Protein AF-A0A194VH44-F1 (afdb_monomer)

Radius of gyration: 19.76 Å; Cα contacts (8 Å, |Δi|>4): 210; chains: 1; bounding box: 44×54×54 Å

Organism: Cytospora mali (NCBI:txid578113)

Solvent-accessible surface area (backbone atoms only — not comparable to full-atom values): 9233 Å² total; per-residue (Å²): 136,82,84,81,76,78,80,79,68,53,73,66,57,55,49,54,49,51,56,51,74,72,46,96,75,52,57,52,69,34,46,34,37,39,33,42,67,55,104,72,64,51,48,30,40,29,43,18,38,86,70,39,45,69,78,52,40,40,52,77,87,41,87,81,58,77,74,42,84,86,73,65,94,52,62,45,41,33,40,38,39,37,53,29,74,84,47,80,76,40,86,50,58,58,49,77,47,78,42,80,45,60,56,70,44,51,74,46,79,46,77,47,78,50,59,84,51,72,49,78,47,77,50,77,44,74,63,56,72,72,69,65,71,70,59,75,74,77,80,79,79,75,75,80,76,76,87,127

Structure (mmCIF, N/CA/C/O backbone):
data_AF-A0A194VH44-F1
#
_entry.id   AF-A0A194VH44-F1
#
loop_
_atom_site.group_PDB
_atom_site.id
_atom_site.type_symbol
_atom_site.label_atom_id
_atom_site.label_alt_id
_atom_site.label_comp_id
_atom_site.label_asym_id
_atom_site.label_entity_id
_atom_site.label_seq_id
_atom_site.pdbx_PDB_ins_code
_atom_site.Cartn_x
_atom_site.Cartn_y
_atom_site.Cartn_z
_atom_site.occupancy
_atom_site.B_iso_or_equiv
_atom_site.auth_seq_id
_atom_site.auth_comp_id
_atom_site.auth_asym_id
_atom_site.auth_atom_id
_atom_site.pdbx_PDB_model_num
ATOM 1 N N . MET A 1 1 ? 27.892 -29.823 28.706 1.00 41.88 1 MET A N 1
ATOM 2 C CA . MET A 1 1 ? 27.477 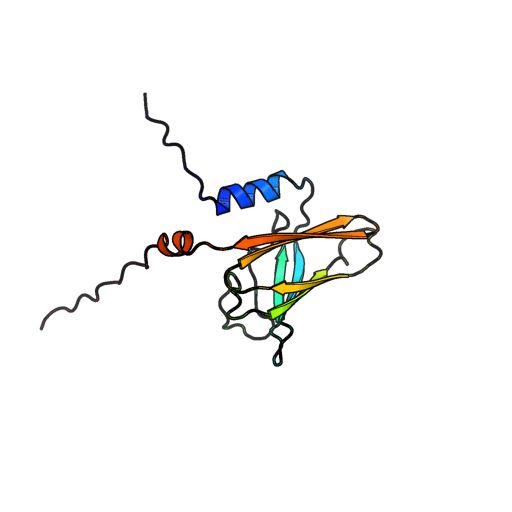-28.446 28.367 1.00 41.88 1 MET A CA 1
ATOM 3 C C . MET A 1 1 ? 27.409 -28.363 26.854 1.00 41.88 1 MET A C 1
ATOM 5 O O . MET A 1 1 ? 28.441 -28.494 26.213 1.00 41.88 1 MET A O 1
ATOM 9 N N . THR A 1 2 ? 26.213 -28.288 26.280 1.00 35.62 2 THR A N 1
ATOM 10 C CA . THR A 1 2 ? 26.020 -28.116 24.834 1.00 35.62 2 THR A CA 1
ATOM 11 C C . THR A 1 2 ? 26.170 -26.634 24.484 1.00 35.62 2 THR A C 1
ATOM 13 O O . THR A 1 2 ? 25.619 -25.798 25.201 1.00 35.62 2 THR A O 1
ATOM 16 N N . PRO A 1 3 ? 26.919 -26.274 23.428 1.00 38.75 3 PRO A N 1
ATOM 17 C CA . PRO A 1 3 ? 27.042 -24.883 23.024 1.00 38.75 3 PRO A CA 1
ATOM 18 C C . PRO A 1 3 ? 25.689 -24.404 22.492 1.00 38.75 3 PRO A C 1
ATOM 20 O O . PRO A 1 3 ? 25.140 -24.972 21.548 1.00 38.75 3 PRO A O 1
ATOM 23 N N . VAL A 1 4 ? 25.142 -23.362 23.119 1.00 38.91 4 VAL A N 1
ATOM 24 C CA . VAL A 1 4 ? 23.980 -22.635 22.607 1.00 38.91 4 VAL A CA 1
ATOM 25 C C . VAL A 1 4 ? 24.444 -21.907 21.350 1.00 38.91 4 VAL A C 1
ATOM 27 O O . VAL A 1 4 ? 25.121 -20.885 21.431 1.00 38.91 4 VAL A O 1
ATOM 30 N N . GLN A 1 5 ? 24.131 -22.458 20.177 1.00 33.47 5 GLN A N 1
ATOM 31 C CA . GLN A 1 5 ? 24.252 -21.714 18.929 1.00 33.47 5 GLN A CA 1
ATOM 32 C C . GLN A 1 5 ? 23.259 -20.553 18.992 1.00 33.47 5 GLN A C 1
ATOM 34 O O . GLN A 1 5 ? 22.046 -20.756 18.924 1.00 33.47 5 GLN A O 1
ATOM 39 N N . ALA A 1 6 ? 23.773 -19.333 19.152 1.00 38.69 6 ALA A N 1
ATOM 40 C CA . ALA A 1 6 ? 22.984 -18.132 18.950 1.00 38.69 6 ALA A CA 1
ATOM 41 C C . ALA A 1 6 ? 22.491 -18.148 17.498 1.00 38.69 6 ALA A C 1
ATOM 43 O O . ALA A 1 6 ? 23.287 -18.038 16.565 1.00 38.69 6 ALA A O 1
ATOM 44 N N . LYS A 1 7 ? 21.182 -18.338 17.298 1.00 41.66 7 LYS A N 1
ATOM 45 C CA . LYS A 1 7 ? 20.560 -18.109 15.995 1.00 41.66 7 LYS A CA 1
ATOM 46 C C . LYS A 1 7 ? 20.718 -16.625 15.690 1.00 41.66 7 LYS A C 1
ATOM 48 O O . LYS A 1 7 ? 20.054 -15.791 16.299 1.00 41.66 7 LYS A O 1
ATOM 53 N N . ILE A 1 8 ? 21.635 -16.301 14.786 1.00 40.44 8 ILE A N 1
ATOM 54 C CA . ILE A 1 8 ? 21.730 -14.965 14.208 1.00 40.44 8 ILE A CA 1
ATOM 55 C C . ILE A 1 8 ? 20.541 -14.855 13.256 1.00 40.44 8 ILE A C 1
ATOM 57 O O . ILE A 1 8 ? 20.587 -15.350 12.132 1.00 40.44 8 ILE A O 1
ATOM 61 N N . SER A 1 9 ? 19.438 -14.291 13.744 1.00 39.88 9 SER A N 1
ATOM 62 C CA . SER A 1 9 ? 18.287 -13.966 12.906 1.00 39.88 9 SER A CA 1
ATOM 63 C C . SER A 1 9 ? 18.727 -12.983 11.823 1.00 39.88 9 SER A C 1
ATOM 65 O O . SER A 1 9 ? 19.505 -12.062 12.097 1.00 39.88 9 SER A O 1
ATOM 67 N N . ARG A 1 10 ? 18.254 -13.174 10.588 1.00 44.47 10 ARG A N 1
ATOM 68 C CA . ARG A 1 10 ? 18.628 -12.284 9.480 1.00 44.47 10 ARG A CA 1
ATOM 69 C C . ARG A 1 10 ? 18.170 -10.851 9.798 1.00 44.47 10 ARG A C 1
ATOM 71 O O . ARG A 1 10 ? 17.119 -10.689 10.423 1.00 44.47 10 ARG A O 1
ATOM 78 N N . PRO A 1 11 ? 18.893 -9.802 9.361 1.00 47.56 11 PRO A N 1
ATOM 79 C CA . PRO A 1 11 ? 18.529 -8.409 9.641 1.00 47.56 11 PRO A CA 1
ATOM 80 C C . PRO A 1 11 ? 17.073 -8.075 9.288 1.00 47.56 11 PRO A C 1
ATOM 82 O O . PRO A 1 11 ? 16.418 -7.327 10.008 1.00 47.56 11 PRO A O 1
ATOM 85 N N . GLU A 1 12 ? 16.545 -8.678 8.222 1.00 44.12 12 GLU A N 1
ATOM 86 C CA . GLU A 1 12 ? 15.154 -8.533 7.781 1.00 44.12 12 GLU A CA 1
ATOM 87 C C . GLU A 1 12 ? 14.134 -9.146 8.751 1.00 44.12 12 GLU A C 1
ATOM 89 O O . GLU A 1 12 ? 13.077 -8.562 8.974 1.00 44.12 12 GLU A O 1
ATOM 94 N N . GLU A 1 13 ? 14.443 -10.292 9.361 1.00 48.66 13 GLU A N 1
ATOM 95 C CA . GLU A 1 13 ? 13.577 -10.958 10.344 1.00 48.66 13 GLU A CA 1
ATOM 96 C C . GLU A 1 13 ? 13.570 -10.192 11.670 1.00 48.66 13 GLU A C 1
ATOM 98 O O . GLU A 1 13 ? 12.508 -9.937 12.232 1.00 48.66 13 GLU A O 1
ATOM 103 N N . VAL A 1 14 ? 14.744 -9.731 12.122 1.00 51.38 14 VAL A N 1
ATOM 104 C CA . VAL A 1 14 ? 14.874 -8.866 13.309 1.00 51.38 14 VAL A CA 1
ATOM 105 C C . VAL A 1 14 ? 14.117 -7.553 13.112 1.00 51.38 14 VAL A C 1
ATOM 107 O O . VAL A 1 14 ? 13.508 -7.026 14.041 1.00 51.38 14 VAL A O 1
ATOM 110 N N . PHE A 1 15 ? 14.144 -7.007 11.898 1.00 49.84 15 PHE A N 1
ATOM 111 C CA . PHE A 1 15 ? 13.495 -5.742 11.591 1.00 49.84 15 PHE A CA 1
ATOM 112 C C . PHE A 1 15 ? 11.970 -5.878 11.433 1.00 49.84 15 PHE A C 1
ATOM 114 O O . PHE A 1 15 ? 11.235 -5.032 11.945 1.00 49.84 15 PHE A O 1
ATOM 121 N N . LYS A 1 16 ? 11.480 -6.952 10.796 1.00 52.81 16 LYS A N 1
ATOM 122 C CA . LYS A 1 16 ? 10.046 -7.299 10.778 1.00 52.81 16 LYS A CA 1
ATOM 123 C C . LYS A 1 16 ? 9.509 -7.462 12.198 1.00 52.81 16 LYS A C 1
ATOM 125 O O . LYS A 1 16 ? 8.479 -6.875 12.515 1.00 52.81 16 LYS A O 1
ATOM 130 N N . GLN A 1 17 ? 10.253 -8.161 13.058 1.00 51.72 17 GLN A N 1
ATOM 131 C CA . GLN A 1 17 ? 9.904 -8.328 14.467 1.00 51.72 17 GLN A CA 1
ATOM 132 C C . GLN A 1 17 ? 9.795 -6.974 15.186 1.00 51.72 17 GLN A C 1
ATOM 134 O O . GLN A 1 17 ? 8.793 -6.712 15.833 1.00 51.72 17 GLN A O 1
ATOM 139 N N . ARG A 1 18 ? 10.742 -6.048 14.975 1.00 51.28 18 ARG A N 1
AT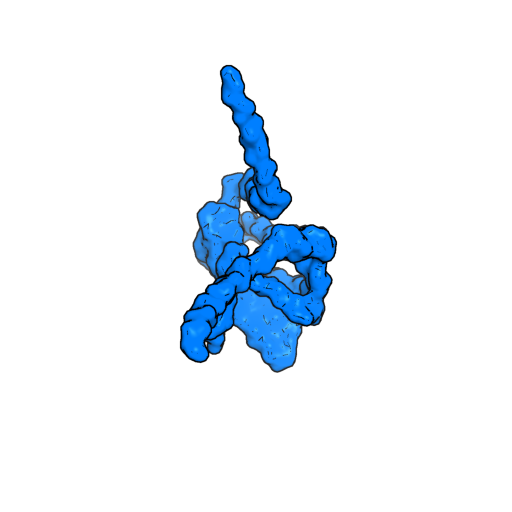OM 140 C CA . ARG A 1 18 ? 10.698 -4.711 15.596 1.00 51.28 18 ARG A CA 1
ATOM 141 C C . ARG A 1 18 ? 9.500 -3.859 15.183 1.00 51.28 18 ARG A C 1
ATOM 143 O O . ARG A 1 18 ? 9.011 -3.102 16.010 1.00 51.28 18 ARG A O 1
ATOM 150 N N . ILE A 1 19 ? 9.038 -3.932 13.933 1.00 54.66 19 ILE A N 1
ATOM 151 C CA . ILE A 1 19 ? 7.809 -3.227 13.527 1.00 54.66 19 ILE A CA 1
ATOM 152 C C . ILE A 1 19 ? 6.607 -3.821 14.262 1.00 54.66 19 ILE A C 1
ATOM 154 O O . ILE A 1 19 ? 5.809 -3.066 14.802 1.00 54.66 19 ILE A O 1
ATOM 158 N N . ILE A 1 20 ? 6.507 -5.150 14.327 1.00 58.62 20 ILE A N 1
ATOM 159 C CA . ILE A 1 20 ? 5.431 -5.837 15.056 1.00 58.62 20 ILE A CA 1
ATOM 160 C C . ILE A 1 20 ? 5.450 -5.434 16.536 1.00 58.62 20 ILE A C 1
ATOM 162 O O . ILE A 1 20 ? 4.415 -5.078 17.089 1.00 58.62 20 ILE A O 1
ATOM 166 N N . ASP A 1 21 ? 6.634 -5.401 17.146 1.00 51.31 21 ASP A N 1
ATOM 167 C CA . ASP A 1 21 ? 6.812 -5.066 18.560 1.00 51.31 21 ASP A CA 1
ATOM 168 C C . ASP A 1 21 ? 6.500 -3.585 18.876 1.00 51.31 21 ASP A C 1
ATOM 170 O O . ASP A 1 21 ? 6.191 -3.249 20.016 1.00 51.31 21 ASP A O 1
ATOM 174 N N . LEU A 1 22 ? 6.589 -2.679 17.891 1.00 54.62 22 LEU A N 1
ATOM 175 C CA . LEU A 1 22 ? 6.355 -1.237 18.069 1.00 54.62 22 LEU A CA 1
ATOM 176 C C . LEU A 1 22 ? 4.879 -0.820 17.952 1.00 54.62 22 LEU A C 1
ATOM 178 O O . LEU A 1 22 ? 4.552 0.317 18.305 1.00 54.62 22 LEU A O 1
ATOM 182 N N . TYR A 1 23 ? 3.993 -1.684 17.446 1.00 65.19 23 TYR A N 1
ATOM 183 C CA . TYR A 1 23 ? 2.599 -1.327 17.171 1.00 65.19 23 TYR A CA 1
ATOM 184 C C . TYR A 1 23 ? 1.631 -2.323 17.818 1.00 65.19 23 TYR A C 1
ATOM 186 O O . TYR A 1 23 ? 1.423 -3.428 17.334 1.00 65.19 23 TYR A O 1
ATOM 194 N N . GLU A 1 24 ? 0.992 -1.888 18.907 1.00 65.69 24 GLU A N 1
ATOM 195 C CA . GLU A 1 24 ? 0.197 -2.751 19.796 1.00 65.69 24 GLU A CA 1
ATOM 196 C C . GLU A 1 24 ? -1.134 -3.248 19.197 1.00 65.69 24 GLU A C 1
ATOM 198 O O . GLU A 1 24 ? -1.718 -4.191 19.721 1.00 65.69 24 GLU A O 1
ATOM 203 N N . ASN A 1 25 ? -1.619 -2.644 18.105 1.00 83.94 25 ASN A N 1
ATOM 204 C CA . ASN A 1 25 ? -2.913 -2.971 17.492 1.00 83.94 25 ASN A CA 1
ATOM 205 C C . ASN A 1 25 ? -2.797 -3.070 15.960 1.00 83.94 25 ASN A C 1
ATOM 207 O O . ASN A 1 25 ? -3.127 -2.109 15.255 1.00 83.94 25 ASN A O 1
ATOM 211 N N . PRO A 1 26 ? -2.302 -4.199 15.419 1.00 88.62 26 PRO A N 1
ATOM 212 C CA . PRO A 1 26 ? -2.300 -4.426 13.980 1.00 88.62 26 PRO A CA 1
ATOM 213 C C . PRO A 1 26 ? -3.731 -4.504 13.440 1.00 88.62 26 PRO A C 1
ATOM 215 O O . PRO A 1 26 ? -4.649 -4.952 14.125 1.00 88.62 26 PRO A O 1
ATOM 218 N N . ILE A 1 27 ? -3.917 -4.101 12.182 1.00 88.44 27 ILE A N 1
ATOM 219 C CA . ILE A 1 27 ? -5.215 -4.177 11.508 1.00 88.44 27 ILE A CA 1
ATOM 220 C C . ILE A 1 27 ? -5.140 -5.268 10.436 1.00 88.44 27 ILE A C 1
ATOM 222 O O . ILE A 1 27 ? -4.648 -4.993 9.338 1.00 88.44 27 ILE A O 1
ATOM 226 N N . PRO A 1 28 ? -5.581 -6.503 10.729 1.00 91.12 28 PRO A N 1
ATOM 227 C CA . PRO A 1 28 ? -5.551 -7.601 9.773 1.00 91.12 28 PRO A CA 1
ATOM 228 C C . PRO A 1 28 ? -6.677 -7.508 8.739 1.00 91.12 28 PRO A C 1
ATOM 230 O O . PRO A 1 28 ? -7.733 -6.926 8.986 1.00 91.12 28 PRO A O 1
ATOM 233 N N . GLY A 1 29 ? -6.460 -8.114 7.572 1.00 91.31 29 GLY A N 1
ATOM 234 C CA . GLY A 1 29 ? -7.453 -8.223 6.502 1.00 91.31 29 GLY A CA 1
ATOM 235 C C . GLY A 1 29 ? -7.773 -6.913 5.776 1.00 91.31 29 GLY A C 1
ATOM 236 O O . GLY A 1 29 ? -8.711 -6.872 4.981 1.00 91.31 29 GLY A O 1
ATOM 237 N N . MET A 1 30 ? -7.014 -5.842 6.013 1.00 93.31 30 MET A N 1
ATOM 238 C CA . MET A 1 30 ? -7.193 -4.566 5.329 1.00 93.31 30 MET A CA 1
ATOM 239 C C . MET A 1 30 ? -6.745 -4.684 3.877 1.00 93.31 30 MET A C 1
ATOM 241 O O . MET A 1 30 ? -5.606 -5.060 3.603 1.00 93.31 30 MET A O 1
ATOM 245 N N . LEU A 1 31 ? -7.629 -4.322 2.948 1.00 93.62 31 LEU A N 1
ATOM 246 C CA . LEU A 1 31 ? -7.283 -4.217 1.537 1.00 93.62 31 LEU A CA 1
ATOM 247 C C . LEU A 1 31 ? -6.373 -3.005 1.312 1.00 93.62 31 LEU A C 1
ATOM 249 O O . LEU A 1 31 ? -6.714 -1.876 1.672 1.00 93.62 31 LEU A O 1
ATOM 253 N N . VAL A 1 32 ? -5.247 -3.243 0.647 1.00 93.62 32 VAL A N 1
ATOM 254 C CA . VAL A 1 32 ? -4.332 -2.208 0.170 1.00 93.62 32 VAL A CA 1
ATOM 255 C C . VAL A 1 32 ? -4.213 -2.328 -1.342 1.00 93.62 32 VAL A C 1
ATOM 257 O O . VAL A 1 32 ? -3.847 -3.377 -1.874 1.00 93.62 32 VAL A O 1
ATOM 260 N N . LEU A 1 33 ? -4.528 -1.246 -2.045 1.00 92.56 33 LEU A N 1
ATOM 261 C CA . LEU A 1 33 ? -4.307 -1.110 -3.479 1.00 92.56 33 LEU A CA 1
ATOM 262 C C . LEU A 1 33 ? -3.038 -0.301 -3.709 1.00 92.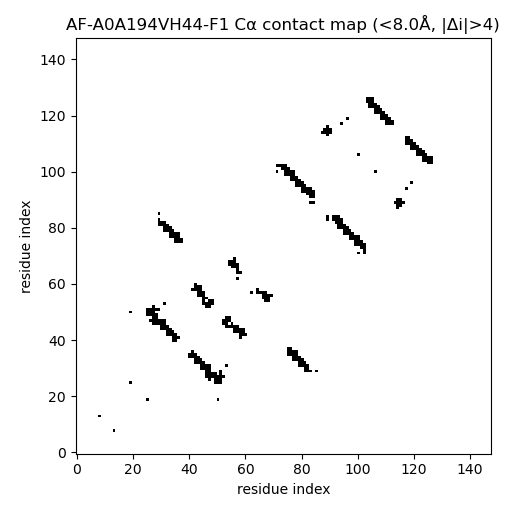56 33 LEU A C 1
ATOM 264 O O . LEU A 1 33 ? -2.837 0.728 -3.070 1.00 92.56 33 LEU A O 1
ATOM 268 N N . MET A 1 34 ? -2.199 -0.752 -4.631 1.00 90.69 34 MET A N 1
ATOM 269 C CA . MET A 1 34 ? -0.975 -0.072 -5.023 1.00 90.69 34 M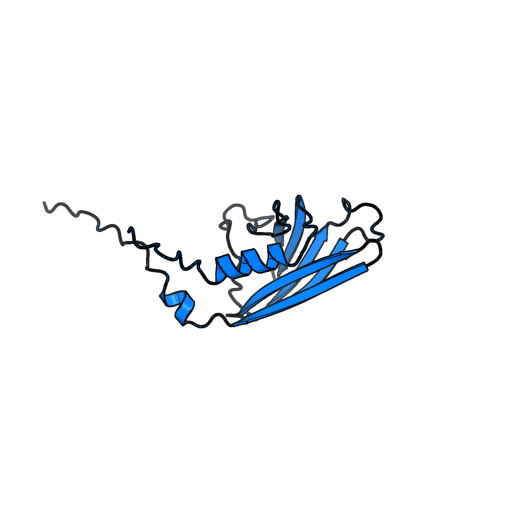ET A CA 1
ATOM 270 C C . MET A 1 34 ? -0.967 0.114 -6.538 1.00 90.69 34 MET A C 1
ATOM 272 O O . MET A 1 34 ? -1.009 -0.857 -7.289 1.00 90.69 34 MET A O 1
ATOM 276 N N . THR A 1 35 ? -0.892 1.362 -6.985 1.00 89.69 35 THR A N 1
ATOM 277 C CA . THR A 1 35 ? -0.948 1.735 -8.400 1.00 89.69 35 THR A CA 1
ATOM 278 C C . THR A 1 35 ? 0.342 2.425 -8.799 1.00 89.69 35 THR A C 1
ATOM 280 O O . THR A 1 35 ? 0.706 3.443 -8.206 1.00 89.69 35 THR A O 1
ATOM 283 N N . ARG A 1 36 ? 1.016 1.918 -9.833 1.00 86.38 36 ARG A N 1
ATOM 284 C CA . ARG A 1 36 ? 2.130 2.634 -10.465 1.00 86.38 36 ARG A CA 1
ATOM 285 C C . ARG A 1 36 ? 1.570 3.719 -11.378 1.00 86.38 36 ARG A C 1
ATOM 287 O O . ARG A 1 36 ? 0.843 3.420 -12.321 1.00 86.38 36 ARG A O 1
ATOM 294 N N . MET A 1 37 ? 1.924 4.970 -11.122 1.00 83.38 37 MET A N 1
ATOM 295 C CA . MET A 1 37 ? 1.507 6.119 -11.923 1.00 83.38 37 MET A CA 1
ATOM 296 C C . MET A 1 37 ? 2.484 6.290 -13.097 1.00 83.38 37 MET A C 1
ATOM 298 O O . MET A 1 37 ? 3.433 7.069 -13.029 1.00 83.38 37 MET A O 1
ATOM 302 N N . CYS A 1 38 ? 2.291 5.516 -14.163 1.00 75.56 38 CYS A N 1
ATOM 303 C CA . CYS A 1 38 ? 3.024 5.633 -15.428 1.00 75.56 38 CYS A CA 1
ATOM 304 C C . CYS A 1 38 ? 2.056 5.575 -16.624 1.00 75.56 38 CYS A C 1
ATOM 306 O O . CYS A 1 38 ? 0.847 5.456 -16.441 1.00 75.56 38 CYS A O 1
ATOM 308 N N . TYR A 1 39 ? 2.580 5.678 -17.854 1.00 58.62 39 TYR A N 1
ATOM 309 C CA . TYR A 1 39 ? 1.772 5.708 -19.087 1.00 58.62 39 TYR A CA 1
ATOM 310 C C . TYR A 1 39 ? 0.874 4.462 -19.263 1.00 58.62 39 TYR A C 1
ATOM 312 O O . TYR A 1 39 ? -0.139 4.533 -19.952 1.00 58.62 39 TYR A O 1
ATOM 320 N N . ALA A 1 40 ? 1.219 3.347 -18.606 1.00 68.62 40 ALA A N 1
ATOM 321 C CA . ALA A 1 40 ? 0.409 2.137 -18.490 1.00 68.62 40 ALA A CA 1
ATOM 322 C C . ALA A 1 40 ? 0.328 1.720 -17.004 1.00 68.62 40 ALA A C 1
ATOM 324 O O . ALA A 1 40 ? 1.239 1.051 -16.512 1.00 68.62 40 ALA A O 1
ATOM 325 N N . PRO A 1 41 ? -0.701 2.153 -16.252 1.00 70.75 41 PRO A N 1
ATOM 326 C CA . PRO A 1 41 ? -0.746 1.940 -14.813 1.00 70.75 41 PRO A CA 1
ATOM 327 C C . PRO A 1 41 ? -0.891 0.456 -14.483 1.00 70.75 41 PRO A C 1
ATOM 329 O O . PRO A 1 41 ? -1.861 -0.193 -14.867 1.00 70.75 41 PRO A O 1
ATOM 332 N N . HIS A 1 42 ? 0.065 -0.070 -13.724 1.00 78.00 42 HIS A N 1
ATOM 333 C CA . HIS A 1 42 ? -0.053 -1.397 -13.132 1.00 78.00 42 HIS A CA 1
ATOM 334 C C . HIS A 1 42 ? -0.739 -1.276 -11.776 1.00 78.00 42 HIS A C 1
ATOM 336 O O . HIS A 1 42 ? -0.271 -0.537 -10.904 1.00 78.00 42 HIS A O 1
ATOM 342 N N . LEU A 1 43 ? -1.839 -2.010 -11.608 1.00 85.94 43 LEU A N 1
ATOM 343 C CA . LEU A 1 43 ? -2.580 -2.091 -10.358 1.00 85.94 43 LEU A CA 1
ATOM 344 C C . LEU A 1 43 ? -2.264 -3.404 -9.643 1.00 85.94 43 LEU A C 1
ATOM 346 O O . LEU A 1 43 ? -2.419 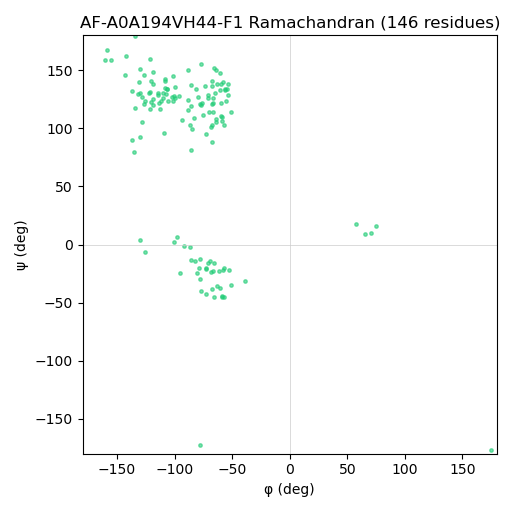-4.498 -10.193 1.00 85.94 43 LEU A O 1
ATOM 350 N N . PHE A 1 44 ? -1.872 -3.280 -8.385 1.00 88.12 44 PHE A N 1
ATOM 351 C CA . PHE A 1 44 ? -1.628 -4.380 -7.472 1.00 88.12 44 PHE A CA 1
ATOM 352 C C . PHE A 1 44 ? -2.574 -4.277 -6.282 1.00 88.12 44 PHE A C 1
ATOM 354 O O . PHE A 1 44 ? -2.946 -3.188 -5.848 1.00 88.12 44 PHE A O 1
ATOM 361 N N . ARG A 1 45 ? -2.944 -5.428 -5.730 1.00 90.62 45 ARG A N 1
ATOM 362 C CA . ARG A 1 45 ? -3.696 -5.535 -4.483 1.00 90.62 45 ARG A CA 1
ATOM 363 C C . ARG A 1 45 ? -2.977 -6.450 -3.506 1.00 90.62 45 ARG A C 1
ATOM 365 O O . ARG A 1 45 ? -2.381 -7.449 -3.911 1.00 90.62 45 ARG A O 1
ATOM 372 N N . GLY A 1 46 ? -3.087 -6.124 -2.231 1.00 91.38 46 GLY A N 1
ATOM 373 C CA . GLY A 1 46 ? -2.632 -6.938 -1.115 1.00 91.38 46 GLY A CA 1
ATOM 374 C C . GLY A 1 46 ? -3.613 -6.830 0.044 1.00 91.38 46 GLY A C 1
ATOM 375 O O . GLY A 1 46 ? -4.434 -5.913 0.089 1.00 91.38 46 GLY A O 1
ATOM 376 N N . TYR A 1 47 ? -3.537 -7.779 0.966 1.00 92.62 47 TYR A N 1
ATOM 377 C CA . TYR A 1 47 ? -4.270 -7.729 2.225 1.00 92.62 47 TYR A CA 1
ATOM 378 C C . TYR A 1 47 ? -3.266 -7.766 3.363 1.00 92.62 47 TYR A C 1
ATOM 380 O O . TYR A 1 47 ? -2.266 -8.479 3.273 1.00 92.62 47 TYR A O 1
ATOM 388 N N . THR A 1 48 ? -3.513 -7.001 4.419 1.00 91.81 48 THR A N 1
ATOM 389 C CA . THR A 1 48 ? -2.693 -7.112 5.623 1.00 91.81 48 THR A CA 1
ATOM 390 C C . THR A 1 48 ? -2.915 -8.472 6.287 1.00 91.81 48 THR A C 1
ATOM 392 O O . THR A 1 48 ? -4.044 -8.952 6.402 1.00 91.81 48 THR A O 1
ATOM 395 N N . ASN A 1 49 ? -1.834 -9.114 6.719 1.00 88.62 49 ASN A N 1
ATOM 396 C CA . ASN A 1 49 ? -1.874 -10.353 7.488 1.00 88.62 49 ASN A CA 1
ATOM 397 C C . ASN A 1 49 ? -2.218 -10.082 8.968 1.00 88.62 49 ASN A C 1
ATOM 399 O O . ASN A 1 49 ? -2.548 -8.957 9.348 1.00 88.62 49 ASN A O 1
ATOM 403 N N . GLU A 1 50 ? -2.134 -11.107 9.820 1.00 88.62 50 GLU A N 1
ATOM 404 C CA . GLU A 1 50 ? -2.418 -11.019 11.265 1.00 88.62 50 GLU A CA 1
ATOM 405 C C . GLU A 1 50 ? -1.572 -9.976 12.017 1.00 88.62 50 GLU A C 1
ATOM 407 O O . GLU A 1 50 ? -1.977 -9.483 13.067 1.00 88.62 50 GLU A O 1
ATOM 412 N N . HIS A 1 51 ? -0.440 -9.575 11.439 1.00 87.56 51 HIS A N 1
ATOM 413 C CA . HIS A 1 51 ? 0.458 -8.558 11.976 1.00 87.56 51 HIS A CA 1
ATOM 414 C C . HIS A 1 51 ? 0.252 -7.167 11.359 1.00 87.56 51 HIS A C 1
ATOM 416 O O . HIS A 1 51 ? 1.038 -6.258 11.618 1.00 87.56 51 HIS A O 1
ATOM 422 N N . GLY A 1 52 ? -0.774 -6.968 10.526 1.00 89.00 52 GLY A N 1
ATOM 423 C CA . GLY A 1 52 ? -1.014 -5.681 9.869 1.00 89.00 52 GLY A CA 1
ATOM 424 C C . GLY A 1 52 ? -0.047 -5.391 8.713 1.00 89.00 52 GLY A C 1
ATOM 425 O O . GLY A 1 52 ? 0.052 -4.246 8.275 1.00 89.00 52 GLY A O 1
ATOM 426 N N . VAL A 1 53 ? 0.672 -6.404 8.213 1.00 88.56 53 VAL A N 1
ATOM 427 C CA . VAL A 1 53 ? 1.696 -6.270 7.164 1.00 88.56 53 VAL A CA 1
ATOM 428 C C . VAL A 1 53 ? 1.194 -6.862 5.851 1.00 88.56 53 VAL A C 1
ATOM 430 O O . VAL A 1 53 ? 0.563 -7.913 5.848 1.00 88.56 53 VAL A O 1
ATOM 433 N N . VAL A 1 54 ? 1.501 -6.218 4.723 1.00 87.38 54 VAL A N 1
ATOM 434 C CA . VAL A 1 54 ? 1.291 -6.803 3.389 1.00 87.38 54 VAL A CA 1
ATOM 435 C C . VAL A 1 54 ? 2.580 -7.494 2.950 1.00 87.38 54 VAL A C 1
ATOM 437 O O . VAL A 1 54 ? 3.568 -6.833 2.634 1.00 87.38 54 VAL A O 1
ATOM 440 N N . ASP A 1 55 ? 2.581 -8.822 2.953 1.00 75.69 55 ASP A N 1
ATOM 441 C CA . ASP A 1 55 ? 3.701 -9.664 2.510 1.00 75.69 55 ASP A CA 1
ATOM 442 C C . ASP A 1 55 ? 3.562 -10.122 1.051 1.00 75.69 55 ASP A C 1
ATOM 444 O O . ASP A 1 55 ? 4.560 -10.389 0.380 1.00 75.69 55 ASP A O 1
ATOM 448 N N . VAL A 1 56 ? 2.327 -10.173 0.553 1.00 74.25 56 VAL A N 1
ATOM 449 C CA . VAL A 1 56 ? 1.977 -10.713 -0.755 1.00 74.25 56 VAL A CA 1
ATOM 450 C C . VAL A 1 56 ? 1.191 -9.696 -1.583 1.00 74.25 56 VAL A C 1
ATOM 452 O O . VAL A 1 56 ? 0.102 -9.262 -1.204 1.00 74.25 56 VAL A O 1
ATOM 455 N N . TRP A 1 57 ? 1.708 -9.394 -2.776 1.00 84.88 57 TRP A N 1
ATOM 456 C CA . TRP A 1 57 ? 1.045 -8.560 -3.778 1.00 84.88 57 TRP A CA 1
ATOM 457 C C . TRP A 1 57 ? 0.571 -9.391 -4.968 1.00 84.88 57 TRP A C 1
ATOM 459 O O . TRP A 1 57 ? 1.245 -10.326 -5.401 1.00 84.88 57 TRP A O 1
ATOM 469 N N . ARG A 1 58 ? -0.595 -9.042 -5.517 1.00 78.31 58 ARG A N 1
ATOM 470 C CA . ARG A 1 58 ? -1.166 -9.667 -6.718 1.00 78.31 58 ARG A CA 1
ATOM 471 C C . ARG A 1 58 ? -1.578 -8.595 -7.715 1.00 78.31 58 ARG A C 1
ATOM 473 O O . ARG A 1 58 ? -2.281 -7.659 -7.335 1.00 78.31 58 ARG A O 1
ATOM 480 N N . CYS A 1 59 ? -1.179 -8.730 -8.978 1.00 80.69 59 CYS A N 1
ATOM 481 C CA . CYS A 1 59 ? -1.660 -7.841 -10.035 1.00 80.69 59 CYS A CA 1
ATOM 482 C C . CYS A 1 59 ? -3.158 -8.079 -10.288 1.00 80.69 59 CYS A C 1
ATOM 484 O O . CYS A 1 59 ? -3.628 -9.217 -10.220 1.00 80.69 59 CYS A O 1
ATOM 486 N N . VAL A 1 60 ? -3.918 -7.009 -10.532 1.00 75.00 60 VAL A N 1
ATOM 487 C CA . VAL A 1 60 ? -5.379 -7.083 -10.696 1.00 75.00 60 VAL A CA 1
ATOM 488 C C . VAL A 1 60 ? -5.793 -7.579 -12.089 1.00 75.00 60 VAL A C 1
ATOM 490 O O . VAL A 1 60 ? -6.857 -8.176 -12.199 1.00 75.00 60 VAL A O 1
ATOM 493 N N . ASP A 1 61 ? -4.916 -7.495 -13.096 1.00 67.31 61 ASP A N 1
ATOM 494 C CA . ASP A 1 61 ? -5.262 -7.810 -14.496 1.00 67.31 61 ASP A CA 1
ATOM 495 C C . ASP A 1 61 ? -4.285 -8.770 -15.197 1.00 67.31 61 ASP A C 1
ATOM 497 O O . ASP A 1 61 ? -4.425 -9.051 -16.386 1.00 67.31 61 ASP A O 1
ATOM 501 N N . GLN A 1 62 ? -3.282 -9.287 -14.482 1.00 66.69 62 GLN A N 1
ATOM 502 C CA . GLN A 1 62 ? -2.279 -10.198 -15.043 1.00 66.69 62 GLN A CA 1
ATOM 503 C C . GLN A 1 62 ? -2.012 -11.352 -14.066 1.00 66.69 62 GLN A C 1
ATOM 505 O O . GLN A 1 62 ? -1.143 -11.234 -13.199 1.00 66.69 62 GLN A O 1
ATOM 510 N N . PRO A 1 63 ? -2.765 -12.465 -14.168 1.00 59.88 63 PRO A N 1
ATOM 511 C CA . PRO A 1 63 ? -2.624 -13.607 -13.262 1.00 59.88 63 PRO A CA 1
ATOM 512 C C . PRO A 1 63 ? -1.274 -14.327 -13.399 1.00 59.88 63 PRO A C 1
ATOM 514 O O . PRO A 1 63 ? -0.902 -15.077 -12.503 1.00 59.88 63 PRO A O 1
ATOM 517 N N . GLU A 1 64 ? -0.543 -14.088 -14.491 1.00 59.12 64 GLU A N 1
ATOM 518 C CA . GLU A 1 64 ? 0.778 -14.672 -14.748 1.00 59.12 64 GLU A CA 1
ATOM 519 C C . GLU A 1 64 ? 1.925 -13.922 -14.058 1.00 59.12 64 GLU A C 1
ATOM 521 O O . GLU A 1 64 ? 3.027 -14.461 -13.959 1.00 59.12 64 GLU A O 1
ATOM 526 N N . ILE A 1 65 ? 1.693 -12.699 -13.555 1.00 63.72 65 ILE A N 1
ATOM 527 C CA . ILE A 1 65 ? 2.733 -11.983 -12.812 1.00 63.72 65 ILE A CA 1
ATOM 528 C C . ILE A 1 65 ? 3.002 -12.736 -11.500 1.00 63.72 65 ILE A C 1
ATOM 530 O O . ILE A 1 65 ? 2.064 -12.954 -10.722 1.00 63.72 65 ILE A O 1
ATOM 534 N N . PRO A 1 66 ? 4.269 -13.094 -11.217 1.00 55.81 66 PRO A N 1
ATOM 535 C CA . PRO A 1 66 ? 4.633 -13.789 -9.997 1.00 55.81 66 PRO A CA 1
ATOM 536 C C . PRO A 1 66 ? 4.154 -13.046 -8.753 1.00 55.81 66 PRO A C 1
ATOM 538 O O . PRO A 1 66 ? 4.351 -11.842 -8.592 1.00 55.81 66 PRO A O 1
ATOM 541 N N . ILE A 1 67 ? 3.555 -13.806 -7.844 1.00 63.94 67 ILE A N 1
ATOM 542 C CA . ILE A 1 67 ? 3.222 -13.350 -6.502 1.00 63.94 67 ILE A CA 1
ATOM 543 C C . ILE A 1 67 ? 4.541 -13.198 -5.728 1.00 63.94 67 ILE A C 1
ATOM 545 O O . ILE A 1 67 ? 5.228 -14.191 -5.494 1.00 63.94 67 ILE A O 1
ATOM 549 N N . GLY A 1 68 ? 4.915 -11.975 -5.344 1.00 59.78 68 GLY A N 1
ATOM 550 C CA . GLY A 1 68 ? 6.206 -11.716 -4.700 1.00 59.78 68 GLY A CA 1
ATOM 551 C C . GLY A 1 68 ? 6.493 -10.231 -4.442 1.00 59.78 68 GLY A C 1
ATOM 552 O O . GLY A 1 68 ? 5.627 -9.387 -4.691 1.00 59.78 68 GLY A O 1
ATOM 553 N N . PRO A 1 69 ? 7.683 -9.894 -3.908 1.00 60.03 69 PRO A N 1
ATOM 554 C CA . PRO A 1 69 ? 8.085 -8.510 -3.685 1.00 60.03 69 PRO A CA 1
ATOM 555 C C . PRO A 1 69 ? 8.128 -7.747 -5.012 1.00 60.03 69 PRO A C 1
ATOM 557 O O . PRO A 1 69 ? 8.691 -8.214 -6.000 1.00 60.03 69 PRO A O 1
ATOM 560 N N . ILE A 1 70 ? 7.530 -6.558 -5.024 1.00 65.56 70 ILE A N 1
ATOM 561 C CA . ILE A 1 70 ? 7.545 -5.676 -6.189 1.00 65.56 70 ILE A CA 1
ATOM 562 C C . ILE A 1 70 ? 8.820 -4.848 -6.108 1.00 65.56 70 ILE A C 1
ATOM 564 O O . ILE A 1 70 ? 8.906 -3.903 -5.325 1.00 65.56 70 ILE A O 1
ATOM 568 N N . THR A 1 71 ? 9.814 -5.227 -6.906 1.00 62.50 71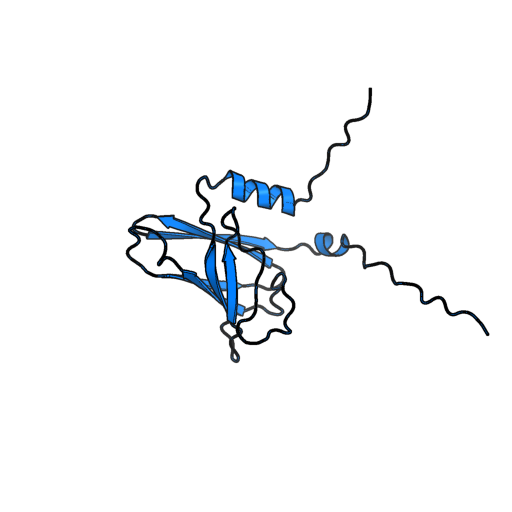 THR A N 1
ATOM 569 C CA . THR A 1 71 ? 11.009 -4.414 -7.120 1.00 62.50 71 THR A CA 1
ATOM 570 C C . THR A 1 71 ? 10.716 -3.465 -8.276 1.00 62.50 71 THR A C 1
ATOM 572 O O . THR A 1 71 ? 10.488 -3.939 -9.391 1.00 62.50 71 THR A O 1
ATOM 575 N N . PRO A 1 72 ? 10.682 -2.142 -8.051 1.00 61.69 72 PRO A N 1
ATOM 576 C CA . PRO A 1 72 ? 10.595 -1.195 -9.148 1.00 61.69 72 PRO A CA 1
ATOM 577 C C . PRO A 1 72 ? 11.814 -1.390 -10.052 1.00 61.69 72 PRO A C 1
ATOM 579 O O . PRO A 1 72 ? 12.949 -1.266 -9.603 1.00 61.69 72 PRO A O 1
ATOM 582 N N . ASP A 1 73 ? 11.562 -1.683 -11.320 1.00 62.69 73 ASP A N 1
ATOM 583 C CA . ASP A 1 73 ? 12.553 -1.702 -12.400 1.00 62.69 73 ASP A CA 1
ATOM 584 C C . ASP A 1 73 ? 13.067 -0.295 -12.748 1.00 62.69 73 ASP A C 1
ATOM 586 O O . ASP A 1 73 ? 14.062 -0.140 -13.447 1.00 62.69 73 ASP A O 1
ATOM 590 N N . SER A 1 74 ? 12.374 0.740 -12.269 1.00 69.38 74 SER A N 1
ATOM 591 C CA . SER A 1 74 ? 12.766 2.132 -12.412 1.00 69.38 74 SER A CA 1
ATOM 592 C C . SER A 1 74 ? 12.168 2.993 -11.303 1.00 69.38 74 SER A C 1
ATOM 594 O O . SER A 1 74 ? 11.107 2.693 -10.732 1.00 69.38 74 SER A O 1
ATOM 596 N N . GLN A 1 75 ? 12.787 4.152 -11.079 1.00 80.19 75 GLN A N 1
ATOM 597 C CA . GLN A 1 75 ? 12.193 5.198 -10.249 1.00 80.19 75 GLN A CA 1
ATOM 598 C C . GLN A 1 75 ? 10.815 5.586 -10.800 1.00 80.19 75 GLN A C 1
ATOM 600 O O . GLN A 1 75 ? 10.637 5.725 -12.014 1.00 80.19 75 GLN A O 1
ATOM 605 N N . SER A 1 76 ? 9.813 5.695 -9.930 1.00 86.00 76 SER A N 1
ATOM 606 C CA . SER A 1 76 ? 8.431 5.932 -10.360 1.00 86.00 76 SER A CA 1
ATOM 607 C C . SER A 1 76 ? 7.549 6.491 -9.245 1.00 86.00 76 SER A C 1
ATOM 609 O O . SER A 1 76 ? 7.850 6.360 -8.060 1.00 86.00 76 SER A O 1
ATOM 611 N N . TYR A 1 77 ? 6.446 7.134 -9.633 1.00 89.31 77 TYR A N 1
ATOM 612 C CA . TYR A 1 77 ? 5.403 7.570 -8.707 1.00 89.31 77 TYR A CA 1
ATOM 613 C C . TYR A 1 77 ? 4.408 6.438 -8.462 1.00 89.31 77 TYR A C 1
ATOM 615 O O . TYR A 1 77 ? 3.990 5.753 -9.395 1.00 89.31 77 TYR A O 1
ATOM 623 N N . TRP A 1 78 ? 4.013 6.267 -7.208 1.00 89.69 78 TRP A N 1
ATOM 624 C CA . TRP A 1 78 ? 3.096 5.230 -6.760 1.00 89.69 78 TRP A CA 1
ATOM 625 C C . TRP A 1 78 ? 2.006 5.831 -5.889 1.00 89.69 78 TRP A C 1
ATOM 627 O O . TRP A 1 78 ? 2.287 6.681 -5.048 1.00 89.69 78 TRP A O 1
ATOM 637 N N . ASN A 1 79 ? 0.780 5.351 -6.068 1.00 92.81 79 ASN A N 1
ATOM 638 C CA . ASN A 1 79 ? -0.343 5.633 -5.188 1.00 92.81 79 ASN A CA 1
ATOM 639 C C . ASN A 1 79 ? -0.675 4.378 -4.376 1.00 92.81 79 ASN A C 1
ATOM 641 O O . ASN A 1 79 ? -0.862 3.304 -4.943 1.00 92.81 79 ASN A O 1
ATOM 645 N N . PHE A 1 80 ? -0.781 4.523 -3.061 1.00 92.38 80 PHE A N 1
ATOM 646 C CA . PHE A 1 80 ? -1.257 3.494 -2.147 1.00 92.38 80 PHE A CA 1
ATOM 647 C C . PHE A 1 80 ? -2.617 3.920 -1.610 1.00 92.38 80 PHE A C 1
ATOM 649 O O . PHE A 1 80 ? -2.753 5.017 -1.070 1.00 92.38 80 PHE A O 1
ATOM 656 N N . THR A 1 81 ? -3.621 3.062 -1.740 1.00 93.81 81 THR A N 1
ATOM 657 C CA . THR A 1 81 ? -4.964 3.282 -1.201 1.00 93.81 81 THR A CA 1
ATOM 658 C C . THR A 1 81 ? -5.285 2.191 -0.186 1.00 93.81 81 THR A C 1
ATOM 660 O O . THR A 1 81 ? -5.315 1.012 -0.528 1.00 93.81 81 THR A O 1
ATOM 663 N N . PHE A 1 82 ? -5.545 2.593 1.053 1.00 92.81 82 PHE A N 1
ATOM 664 C CA . PHE A 1 82 ? -5.887 1.722 2.174 1.00 92.81 82 PHE A CA 1
ATOM 665 C C . PHE A 1 82 ? -7.400 1.762 2.393 1.00 92.81 82 PHE A C 1
ATOM 667 O O . PHE A 1 82 ? -7.972 2.849 2.502 1.00 92.81 82 PHE A O 1
ATOM 674 N N . ASP A 1 83 ? -8.047 0.599 2.436 1.00 93.44 83 ASP A N 1
ATOM 675 C CA . ASP A 1 83 ? -9.493 0.479 2.634 1.00 93.44 83 ASP A CA 1
ATOM 676 C C . ASP A 1 83 ? -9.865 0.552 4.117 1.00 93.44 83 ASP A C 1
ATOM 678 O O . ASP A 1 83 ? -9.623 -0.375 4.891 1.00 93.44 83 ASP A O 1
ATOM 682 N N . LEU A 1 84 ? -10.478 1.666 4.510 1.00 90.38 84 LEU A N 1
ATOM 683 C CA . LEU A 1 84 ? -10.855 1.949 5.891 1.00 90.38 84 LEU A CA 1
ATOM 684 C C . LEU A 1 84 ? -12.338 1.694 6.160 1.00 90.38 84 LEU A C 1
ATOM 686 O O . LEU A 1 84 ? -12.789 1.904 7.280 1.00 90.38 84 LEU A O 1
ATOM 690 N N . ARG A 1 85 ? -13.115 1.214 5.180 1.00 89.94 85 ARG A N 1
ATOM 691 C CA . ARG A 1 85 ? -14.573 1.021 5.329 1.00 89.94 85 ARG A CA 1
ATOM 692 C C . ARG A 1 85 ? -14.952 0.028 6.426 1.00 89.94 85 ARG A C 1
ATOM 694 O O . ARG A 1 85 ? -16.068 0.069 6.931 1.00 89.94 85 ARG A O 1
ATOM 701 N N . HIS A 1 86 ? -14.030 -0.858 6.786 1.00 86.50 86 HIS A N 1
ATOM 702 C CA . HIS A 1 86 ? -14.202 -1.823 7.869 1.00 86.50 86 HIS A CA 1
ATOM 703 C C . HIS A 1 86 ? -13.687 -1.316 9.226 1.00 86.50 86 HIS A C 1
ATOM 705 O O . HIS A 1 86 ? -13.811 -2.032 10.216 1.00 86.50 86 HIS A O 1
ATOM 711 N N . GLN A 1 87 ? -13.126 -0.102 9.291 1.00 84.12 87 GLN A N 1
ATOM 712 C CA . GLN A 1 87 ? -12.687 0.511 10.540 1.00 84.12 87 GLN A CA 1
ATOM 713 C C . GLN A 1 87 ? -13.862 1.239 11.203 1.00 84.12 87 GLN A C 1
ATOM 715 O O . GLN A 1 87 ? -14.426 2.165 10.611 1.00 84.12 87 GLN A O 1
ATOM 720 N N . PRO A 1 88 ? -14.264 0.838 12.421 1.00 79.31 88 PRO A N 1
ATOM 721 C CA . PRO A 1 88 ? -15.386 1.466 13.098 1.00 79.31 88 PRO A CA 1
ATOM 722 C C . PRO A 1 88 ? -15.072 2.938 13.377 1.00 79.31 88 PRO A C 1
ATOM 724 O O . PRO A 1 88 ? -13.977 3.281 13.815 1.00 79.31 88 PRO A O 1
ATOM 727 N N . ASN A 1 89 ? -16.065 3.802 13.163 1.00 80.25 89 ASN A N 1
ATOM 728 C CA . ASN A 1 89 ? -16.016 5.233 13.479 1.00 80.25 89 ASN A CA 1
ATOM 729 C C . ASN A 1 89 ? -15.005 6.073 12.678 1.00 80.25 89 ASN A C 1
ATOM 731 O O . ASN A 1 89 ? -14.837 7.242 13.007 1.00 80.25 89 ASN A O 1
ATOM 735 N N . HIS A 1 90 ? -14.369 5.537 11.630 1.00 81.44 90 HIS A N 1
ATOM 736 C CA . HIS A 1 90 ? -13.485 6.341 10.786 1.00 81.44 90 HIS A CA 1
ATOM 737 C C . HIS A 1 90 ? -14.301 7.178 9.775 1.00 81.44 90 HIS A C 1
ATOM 739 O O . HIS A 1 90 ? -15.103 6.611 9.027 1.00 81.44 90 HIS A O 1
ATOM 745 N N . PRO A 1 91 ? -14.114 8.510 9.688 1.00 85.62 91 PRO A N 1
ATOM 746 C CA . PRO A 1 91 ? -14.931 9.382 8.838 1.00 85.62 91 PRO A CA 1
ATOM 747 C C . PRO A 1 91 ? -14.630 9.230 7.344 1.00 85.62 91 PRO A C 1
ATOM 749 O O . PRO A 1 91 ? -15.445 9.610 6.504 1.00 85.62 91 PRO A O 1
ATOM 752 N N . PHE A 1 92 ? -13.460 8.687 6.996 1.00 86.69 92 PHE A N 1
ATOM 753 C CA . PHE A 1 92 ? -13.037 8.506 5.609 1.00 86.69 92 PHE A CA 1
ATOM 754 C C . PHE A 1 92 ? -13.059 7.027 5.210 1.00 86.69 92 PHE A C 1
ATOM 756 O O . PHE A 1 92 ? -12.515 6.204 5.946 1.00 86.69 92 PHE A O 1
ATOM 763 N N . PRO A 1 93 ? -13.596 6.679 4.027 1.00 90.19 93 PRO A N 1
ATOM 764 C CA . PRO A 1 93 ? -13.607 5.298 3.546 1.00 90.19 93 PRO A CA 1
ATOM 765 C C . PRO A 1 93 ? -12.225 4.812 3.096 1.00 90.19 93 PRO A C 1
ATOM 767 O O . PRO A 1 93 ? -11.995 3.609 3.027 1.00 90.19 93 PRO A O 1
ATOM 770 N N . TYR A 1 94 ? -11.309 5.732 2.782 1.00 92.06 94 TYR A N 1
ATOM 771 C CA . TYR A 1 94 ? -9.985 5.411 2.262 1.00 92.06 94 TYR A CA 1
ATOM 772 C C . TYR A 1 94 ? -8.927 6.364 2.818 1.00 92.06 94 TYR A C 1
ATOM 774 O O . TYR A 1 94 ? -9.190 7.559 2.961 1.00 92.06 94 TYR A O 1
ATOM 782 N N . ALA A 1 95 ? -7.714 5.854 3.029 1.00 89.81 95 ALA A N 1
ATOM 783 C CA . ALA A 1 95 ? -6.505 6.668 3.150 1.00 89.81 95 ALA A CA 1
ATOM 784 C C . ALA A 1 95 ? -5.670 6.521 1.876 1.00 89.81 95 ALA A C 1
ATOM 786 O O . ALA A 1 95 ? -5.479 5.409 1.388 1.00 89.81 95 ALA A O 1
ATOM 787 N N . LYS A 1 96 ? -5.185 7.638 1.326 1.00 92.25 96 LYS A N 1
ATOM 788 C CA . LYS A 1 96 ? -4.380 7.658 0.098 1.00 92.25 96 LYS A CA 1
ATOM 789 C C . LYS A 1 96 ? -2.997 8.221 0.371 1.00 92.25 96 LYS A C 1
ATOM 791 O O . LYS A 1 96 ? -2.868 9.217 1.080 1.00 92.25 96 LYS A O 1
ATOM 796 N N . VAL A 1 97 ? -1.984 7.591 -0.209 1.00 90.56 97 VAL A N 1
ATOM 797 C CA . VAL A 1 97 ? -0.584 7.980 -0.060 1.00 90.56 97 VAL A CA 1
ATOM 798 C C . VAL A 1 97 ? 0.091 7.967 -1.420 1.00 90.56 97 VAL A C 1
ATOM 800 O O . VAL A 1 97 ? 0.219 6.914 -2.036 1.00 90.56 97 VAL A O 1
ATOM 803 N N . ASP A 1 98 ? 0.562 9.128 -1.859 1.00 91.06 98 ASP A N 1
ATOM 804 C CA . ASP A 1 98 ? 1.347 9.266 -3.083 1.00 91.06 98 ASP A CA 1
ATOM 805 C C . ASP A 1 98 ? 2.833 9.344 -2.744 1.00 91.06 98 ASP A C 1
ATOM 807 O O . ASP A 1 98 ? 3.257 10.166 -1.929 1.00 91.06 98 ASP A O 1
ATOM 811 N N . LEU A 1 99 ? 3.642 8.479 -3.352 1.00 88.62 99 LEU A N 1
ATOM 812 C CA . LEU A 1 99 ? 5.070 8.379 -3.076 1.00 88.62 99 LEU A CA 1
ATOM 813 C C . LEU A 1 99 ? 5.871 8.230 -4.360 1.00 88.62 99 LEU A C 1
ATOM 815 O O . LEU A 1 99 ? 5.613 7.357 -5.181 1.00 88.62 99 LEU A O 1
ATOM 819 N N . TYR A 1 100 ? 6.924 9.032 -4.477 1.00 87.88 100 TYR A N 1
ATOM 820 C CA . TYR A 1 100 ? 8.013 8.746 -5.402 1.00 87.88 100 TYR A CA 1
ATOM 821 C C . TYR A 1 100 ? 8.912 7.660 -4.809 1.00 87.88 100 TYR A C 1
ATOM 82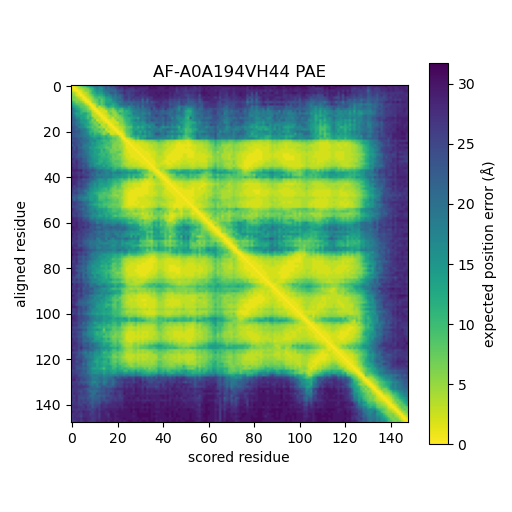3 O O . TYR A 1 100 ? 9.454 7.860 -3.714 1.00 87.88 100 TYR A O 1
ATOM 831 N N . ILE A 1 101 ? 9.043 6.529 -5.495 1.00 84.81 101 ILE A N 1
ATOM 832 C CA . ILE A 1 101 ? 9.890 5.392 -5.129 1.00 84.81 101 ILE A CA 1
ATOM 833 C C . ILE A 1 101 ? 11.160 5.451 -5.975 1.00 84.81 101 ILE A C 1
ATOM 835 O O . ILE A 1 101 ? 11.091 5.490 -7.202 1.00 84.81 101 ILE A O 1
ATOM 839 N N . GLU A 1 102 ? 12.307 5.482 -5.300 1.00 80.19 102 GLU A N 1
ATOM 840 C CA . GLU A 1 102 ? 13.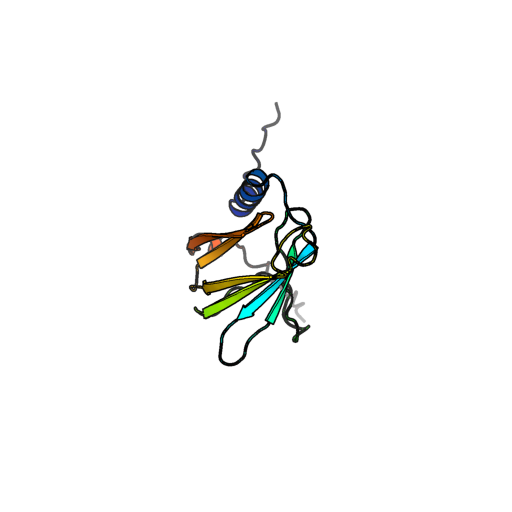627 5.505 -5.929 1.00 80.19 102 GLU A CA 1
ATOM 841 C C . GLU A 1 102 ? 14.107 4.069 -6.181 1.00 80.19 102 GLU A C 1
ATOM 843 O O . GLU A 1 102 ? 13.766 3.141 -5.445 1.00 80.19 102 GLU A O 1
ATOM 848 N N . GLU A 1 103 ? 14.911 3.892 -7.223 1.00 74.50 103 GLU A N 1
ATOM 849 C CA . GLU A 1 103 ? 15.550 2.622 -7.562 1.00 74.50 103 GLU A CA 1
ATOM 850 C C . GLU A 1 103 ? 16.564 2.238 -6.471 1.00 74.50 103 GLU A C 1
ATOM 852 O O . GLU A 1 103 ? 17.101 3.103 -5.771 1.00 74.50 103 GLU A O 1
ATOM 857 N N . ALA A 1 104 ? 16.802 0.934 -6.294 1.00 72.25 104 ALA A N 1
ATOM 858 C CA . ALA A 1 104 ? 17.742 0.378 -5.311 1.00 72.25 104 ALA A CA 1
ATOM 859 C C . ALA A 1 104 ? 17.477 0.773 -3.836 1.00 72.25 104 ALA A C 1
ATOM 861 O O . ALA A 1 104 ? 18.341 0.629 -2.964 1.00 72.25 104 ALA A O 1
ATOM 862 N N . CYS A 1 105 ? 16.272 1.255 -3.523 1.00 73.94 105 CYS A N 1
ATOM 863 C CA . CYS A 1 105 ? 15.863 1.585 -2.164 1.00 73.94 105 CYS A CA 1
ATOM 864 C C . CYS A 1 105 ? 14.746 0.662 -1.690 1.00 73.94 105 CYS A C 1
ATOM 866 O O . CYS A 1 105 ? 13.689 0.555 -2.310 1.00 73.94 105 CYS A O 1
ATOM 868 N N . MET A 1 106 ? 14.940 0.065 -0.515 1.00 76.38 106 MET A N 1
ATOM 869 C CA . MET A 1 106 ? 13.839 -0.543 0.209 1.00 76.38 106 MET A CA 1
ATOM 870 C C . MET A 1 106 ? 13.017 0.572 0.855 1.00 76.38 106 MET A C 1
ATOM 872 O O . MET A 1 106 ? 13.516 1.371 1.659 1.00 76.38 106 MET A O 1
ATOM 876 N N . HIS A 1 107 ? 11.738 0.616 0.502 1.00 79.94 107 HIS A N 1
ATOM 877 C CA . HIS A 1 107 ? 10.769 1.529 1.083 1.00 79.94 107 HIS A CA 1
ATOM 878 C C . HIS A 1 107 ? 9.827 0.782 2.011 1.00 79.94 107 HIS A C 1
ATOM 880 O O . HIS A 1 107 ? 9.291 -0.265 1.666 1.00 79.94 107 HIS A O 1
ATOM 886 N N . GLN A 1 108 ? 9.604 1.361 3.184 1.00 81.38 108 GLN A N 1
ATOM 887 C CA . GLN A 1 108 ? 8.605 0.888 4.129 1.00 81.38 108 GLN A CA 1
ATOM 888 C C . GLN A 1 108 ? 7.638 2.019 4.412 1.00 81.38 108 GLN A C 1
ATOM 890 O O . GLN A 1 108 ? 8.047 3.150 4.692 1.00 81.38 108 GLN A O 1
ATOM 895 N N . ILE A 1 109 ? 6.355 1.704 4.310 1.00 84.44 109 ILE A N 1
ATOM 896 C CA . ILE A 1 109 ? 5.261 2.652 4.460 1.00 84.44 109 ILE A CA 1
ATOM 897 C C . ILE A 1 109 ? 4.405 2.127 5.598 1.00 84.44 109 ILE A C 1
ATOM 899 O O . ILE A 1 109 ? 3.856 1.033 5.513 1.00 84.44 109 ILE A O 1
ATOM 903 N N . ILE A 1 110 ? 4.330 2.902 6.669 1.00 86.31 110 ILE A N 1
ATOM 904 C CA . ILE A 1 110 ? 3.558 2.576 7.859 1.00 86.31 110 ILE A CA 1
ATOM 905 C C . ILE A 1 110 ? 2.406 3.565 7.914 1.00 86.31 110 ILE A C 1
ATOM 907 O O . ILE A 1 110 ? 2.630 4.776 7.916 1.00 86.31 110 ILE A O 1
ATOM 911 N N . VAL A 1 111 ? 1.179 3.054 7.962 1.00 87.06 111 VAL A N 1
ATOM 912 C CA . VAL A 1 111 ? -0.024 3.875 8.093 1.00 87.06 111 VAL A CA 1
ATOM 913 C C . VAL A 1 111 ? -0.644 3.611 9.451 1.00 87.06 111 VAL A C 1
ATOM 915 O O . VAL A 1 111 ? -1.059 2.497 9.753 1.00 87.06 111 VAL A O 1
ATOM 918 N N . ARG A 1 112 ? -0.685 4.649 10.281 1.00 86.88 112 ARG A N 1
ATOM 919 C CA . ARG A 1 112 ? -1.383 4.645 11.565 1.00 86.88 112 ARG A CA 1
ATOM 920 C C . ARG A 1 112 ? -2.755 5.251 11.352 1.00 86.88 112 ARG A C 1
ATOM 922 O O . ARG A 1 112 ? -2.843 6.343 10.803 1.00 86.88 112 ARG A O 1
ATOM 929 N N . ILE A 1 113 ? -3.794 4.555 11.784 1.00 83.88 113 ILE A N 1
ATOM 930 C CA . ILE A 1 113 ? -5.182 4.992 11.645 1.00 83.88 113 ILE A CA 1
ATOM 931 C C . ILE A 1 113 ? -5.732 5.241 13.044 1.00 83.88 113 ILE A C 1
ATOM 933 O O . ILE A 1 113 ? -5.588 4.404 13.932 1.00 83.88 113 ILE A O 1
ATOM 937 N N . ASP A 1 114 ? -6.339 6.402 13.227 1.00 82.75 114 ASP A N 1
ATOM 938 C CA . ASP A 1 114 ? -7.093 6.800 14.409 1.00 82.75 114 ASP A CA 1
ATOM 939 C C . ASP A 1 114 ? -8.518 7.146 13.956 1.00 82.75 114 ASP A C 1
ATOM 941 O O . ASP A 1 114 ? -8.754 7.466 12.796 1.00 82.75 114 ASP A O 1
ATOM 945 N N . SER A 1 115 ? -9.466 7.129 14.881 1.00 78.12 115 SER A N 1
ATOM 946 C CA . SER A 1 115 ? -10.869 7.516 14.733 1.00 78.12 115 SER A CA 1
ATOM 947 C C . SER A 1 115 ? -11.133 8.739 13.851 1.00 78.12 115 SER A C 1
ATOM 949 O O . SER A 1 115 ? -12.165 8.773 13.202 1.00 78.12 115 SER A O 1
ATOM 951 N N . ASN A 1 116 ? -10.234 9.726 13.789 1.00 81.94 116 ASN A N 1
ATOM 952 C CA . ASN A 1 116 ? -10.464 10.975 13.052 1.00 81.94 116 ASN A CA 1
ATOM 953 C C . ASN A 1 116 ? -9.379 11.332 12.028 1.00 81.94 116 ASN A C 1
ATOM 955 O O . ASN A 1 116 ? -9.519 12.326 11.314 1.00 81.94 116 ASN A O 1
AT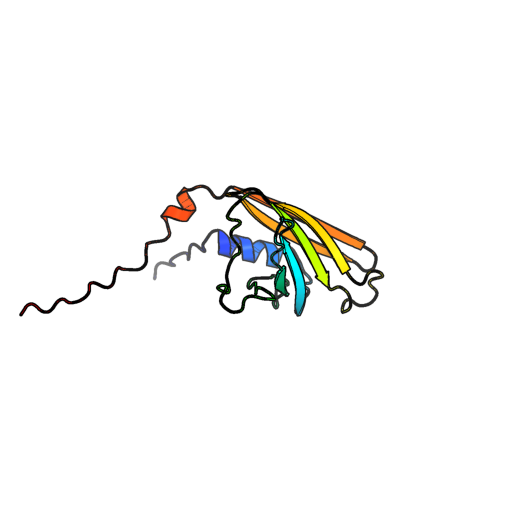OM 959 N N . HIS A 1 117 ? -8.279 10.585 11.970 1.00 82.25 117 HIS A N 1
ATOM 960 C CA . HIS A 1 117 ? -7.157 10.906 11.092 1.00 82.25 117 HIS A CA 1
ATOM 961 C C . HIS A 1 117 ? -6.290 9.676 10.831 1.00 82.25 117 HIS A C 1
ATOM 963 O O . HIS A 1 117 ? -6.366 8.674 11.534 1.00 82.25 117 HIS A O 1
ATOM 969 N N . PHE A 1 118 ? -5.404 9.779 9.846 1.00 84.56 118 PHE A N 1
ATOM 970 C CA . PHE A 1 118 ? -4.340 8.807 9.655 1.00 84.56 118 PHE A CA 1
ATOM 971 C C . PHE A 1 118 ? -2.998 9.519 9.504 1.00 84.56 118 PHE A C 1
ATOM 973 O O . PHE A 1 118 ? -2.920 10.652 9.025 1.00 84.56 118 PHE A O 1
ATOM 980 N N . VAL A 1 119 ? -1.932 8.844 9.918 1.00 85.69 119 VAL A N 1
ATOM 981 C CA . VAL A 1 119 ? -0.553 9.318 9.812 1.00 85.69 119 VAL A CA 1
ATOM 982 C C . VAL A 1 119 ? 0.233 8.322 8.987 1.00 85.69 119 VAL A C 1
ATOM 984 O O . VAL A 1 119 ? 0.215 7.122 9.256 1.00 85.69 119 VAL A O 1
ATOM 987 N N . VAL A 1 120 ? 0.968 8.828 8.004 1.00 83.81 120 VAL A N 1
ATOM 988 C CA . VAL A 1 120 ? 1.847 8.017 7.168 1.00 83.81 120 VAL A CA 1
ATOM 989 C C . VAL A 1 120 ? 3.286 8.282 7.568 1.00 83.81 120 VAL A C 1
ATOM 991 O O . VAL A 1 120 ? 3.758 9.414 7.514 1.00 83.81 120 VAL A O 1
ATOM 994 N N . THR A 1 121 ? 4.000 7.225 7.935 1.00 85.00 121 THR A N 1
ATOM 995 C CA . THR A 1 121 ? 5.445 7.263 8.147 1.00 85.00 121 THR A CA 1
ATOM 996 C C . THR A 1 121 ? 6.126 6.487 7.036 1.00 85.00 121 THR A C 1
ATOM 998 O O . THR A 1 121 ? 5.760 5.351 6.741 1.00 85.00 121 THR A O 1
ATOM 1001 N N . ARG A 1 122 ? 7.139 7.094 6.419 1.00 83.62 122 ARG A N 1
ATOM 1002 C CA . ARG A 1 122 ? 7.963 6.447 5.400 1.00 83.62 122 ARG A CA 1
ATOM 1003 C C . ARG A 1 122 ? 9.379 6.274 5.921 1.00 83.62 122 ARG A C 1
ATOM 1005 O O . ARG A 1 122 ? 10.051 7.263 6.199 1.00 83.62 122 ARG A O 1
ATOM 1012 N N . SER A 1 123 ? 9.844 5.032 5.954 1.00 82.12 123 SER A N 1
ATOM 1013 C CA . SER A 1 123 ? 11.257 4.707 6.132 1.00 82.12 123 SER A CA 1
ATOM 1014 C C . SER A 1 123 ? 11.881 4.340 4.786 1.00 82.12 123 SER A C 1
ATOM 1016 O O . SER A 1 123 ? 11.226 3.790 3.893 1.00 82.12 123 SER A O 1
ATOM 1018 N N . ARG A 1 124 ? 13.150 4.706 4.614 1.00 79.00 124 ARG A N 1
ATOM 1019 C CA . ARG A 1 124 ? 13.942 4.409 3.419 1.00 79.00 124 ARG A CA 1
ATOM 1020 C C . ARG A 1 124 ? 15.274 3.835 3.869 1.00 79.00 124 ARG A C 1
ATOM 1022 O O . ARG A 1 124 ? 15.958 4.455 4.681 1.00 79.00 124 ARG A O 1
ATOM 1029 N N . ARG A 1 125 ? 15.662 2.696 3.304 1.00 75.25 125 ARG A N 1
ATOM 1030 C CA . ARG A 1 125 ? 17.007 2.138 3.452 1.00 75.25 125 ARG A CA 1
ATOM 1031 C C . ARG A 1 125 ? 17.540 1.827 2.060 1.00 75.25 125 ARG A C 1
ATOM 1033 O O . ARG A 1 125 ? 16.870 1.143 1.291 1.00 75.25 125 ARG A O 1
ATOM 1040 N N . ARG A 1 126 ? 18.727 2.342 1.728 1.00 68.31 126 ARG A N 1
ATOM 1041 C CA . ARG A 1 126 ? 19.438 1.900 0.522 1.00 68.31 126 ARG A CA 1
ATOM 1042 C C . ARG A 1 126 ? 19.804 0.436 0.704 1.00 68.31 126 ARG A C 1
ATOM 1044 O O . ARG A 1 126 ? 20.357 0.084 1.747 1.00 68.31 126 ARG A O 1
ATOM 1051 N N . VAL A 1 127 ? 19.486 -0.382 -0.289 1.00 63.56 127 VAL A N 1
ATOM 1052 C CA . VAL A 1 127 ? 19.981 -1.755 -0.336 1.00 63.56 127 VAL A CA 1
ATOM 1053 C C . VAL A 1 127 ? 21.445 -1.644 -0.757 1.00 63.56 127 VAL A C 1
ATOM 1055 O O . VAL A 1 127 ? 21.735 -1.169 -1.852 1.00 63.56 127 VAL A O 1
ATOM 1058 N N . GLN A 1 128 ? 22.378 -1.948 0.145 1.00 56.91 128 GLN A N 1
ATOM 1059 C CA . GLN A 1 128 ? 23.794 -2.035 -0.222 1.00 56.91 128 GLN A CA 1
ATOM 1060 C C . GLN A 1 128 ? 23.990 -3.330 -1.023 1.00 56.91 128 GLN A C 1
ATOM 1062 O O . GLN A 1 128 ? 23.446 -4.365 -0.643 1.00 56.91 128 GLN A O 1
ATOM 1067 N N . GLU A 1 129 ? 24.753 -3.276 -2.120 1.00 51.12 129 GLU A N 1
ATOM 1068 C CA . GLU A 1 129 ? 25.001 -4.415 -3.028 1.00 51.12 129 GLU A CA 1
ATOM 1069 C C . GLU A 1 129 ? 25.515 -5.682 -2.305 1.00 51.12 129 GLU A C 1
ATOM 1071 O O . GLU A 1 129 ? 25.310 -6.793 -2.789 1.00 51.12 129 GLU A O 1
ATOM 1076 N N . GLU A 1 130 ? 26.099 -5.544 -1.110 1.00 50.06 130 GLU A N 1
ATOM 1077 C CA . GLU A 1 130 ? 26.566 -6.653 -0.264 1.00 50.06 130 GLU A CA 1
ATOM 1078 C C . GLU A 1 130 ? 25.443 -7.552 0.302 1.00 50.06 130 GLU A C 1
ATOM 1080 O O . GLU A 1 130 ? 25.703 -8.711 0.606 1.00 50.06 130 GLU A O 1
ATOM 1085 N N . GLU A 1 131 ? 24.189 -7.089 0.418 1.00 47.69 131 GLU A N 1
ATOM 1086 C CA . GLU A 1 131 ? 23.063 -7.950 0.848 1.00 47.69 131 GLU A CA 1
ATOM 1087 C C . GLU A 1 131 ? 22.517 -8.818 -0.312 1.00 47.69 131 GLU A C 1
ATOM 1089 O O . GLU A 1 131 ? 21.988 -9.904 -0.071 1.00 47.69 131 GLU A O 1
ATOM 1094 N N . LEU A 1 132 ? 22.706 -8.394 -1.571 1.00 43.81 132 LEU A N 1
ATOM 1095 C CA . LEU A 1 132 ? 22.325 -9.148 -2.779 1.00 43.81 132 LEU A CA 1
ATOM 1096 C C . LEU A 1 132 ? 23.322 -10.271 -3.114 1.00 43.81 132 LEU A C 1
ATOM 1098 O O . LEU A 1 132 ? 22.920 -11.297 -3.661 1.00 43.81 132 LEU A O 1
ATOM 1102 N N . SER A 1 133 ? 24.603 -10.109 -2.764 1.00 45.19 133 SER A N 1
ATOM 1103 C CA . SER A 1 133 ? 25.659 -11.102 -3.026 1.00 45.19 133 SER A CA 1
ATOM 1104 C C . SER A 1 133 ? 25.658 -12.294 -2.059 1.00 45.19 133 SER A C 1
ATOM 1106 O O . SER A 1 133 ? 26.309 -13.301 -2.333 1.00 45.19 133 SER A O 1
ATOM 1108 N N . MET A 1 134 ? 24.913 -12.212 -0.948 1.00 46.03 134 MET A N 1
ATOM 1109 C CA . MET A 1 134 ? 24.757 -13.302 0.031 1.00 46.03 134 MET A CA 1
ATOM 1110 C C . MET A 1 134 ? 23.633 -14.293 -0.310 1.00 46.03 134 MET A C 1
ATOM 1112 O O . MET A 1 134 ? 23.424 -15.267 0.417 1.00 46.03 134 MET A O 1
ATOM 1116 N N . LEU A 1 135 ? 22.895 -14.063 -1.397 1.00 43.66 135 LEU A N 1
ATOM 1117 C CA . LEU A 1 135 ? 21.973 -15.048 -1.947 1.00 43.66 135 LEU A CA 1
ATOM 1118 C C . LEU A 1 135 ? 22.775 -15.981 -2.854 1.00 43.66 135 LEU A C 1
ATOM 1120 O O . LEU A 1 135 ? 23.086 -15.636 -3.993 1.00 43.66 135 LEU A O 1
ATOM 1124 N N . GLU A 1 136 ? 23.132 -17.159 -2.337 1.00 44.50 136 GLU A N 1
ATOM 1125 C CA . GLU A 1 136 ? 23.712 -18.207 -3.176 1.00 44.50 136 GLU A CA 1
ATOM 1126 C C . GLU A 1 136 ? 22.765 -18.471 -4.359 1.00 44.50 136 GLU A C 1
ATOM 1128 O O . GLU A 1 136 ? 21.561 -18.675 -4.146 1.00 44.50 136 GLU A O 1
ATOM 1133 N N . PRO A 1 137 ? 23.260 -18.457 -5.610 1.00 45.88 137 PRO A N 1
ATOM 1134 C CA . PRO A 1 137 ? 22.441 -18.868 -6.735 1.00 45.88 137 PRO A CA 1
ATOM 1135 C C . PRO A 1 137 ? 21.968 -20.308 -6.488 1.00 45.88 137 PRO A C 1
ATOM 1137 O O . PRO A 1 137 ? 22.753 -21.128 -5.998 1.00 45.88 137 PRO A O 1
ATOM 1140 N N . PRO A 1 138 ? 20.702 -20.642 -6.805 1.00 45.50 138 PRO A N 1
ATOM 1141 C CA . PRO A 1 138 ? 20.210 -21.999 -6.635 1.00 45.50 138 PRO A CA 1
ATOM 1142 C C . PRO A 1 138 ? 21.153 -22.962 -7.366 1.00 45.50 138 PRO A C 1
ATOM 1144 O O . PRO A 1 138 ? 21.612 -22.641 -8.469 1.00 45.50 138 PRO A O 1
ATOM 1147 N N . PRO A 1 139 ? 21.480 -24.119 -6.763 1.00 46.28 139 PRO A N 1
ATOM 1148 C CA . PRO A 1 139 ? 22.432 -25.042 -7.348 1.00 46.28 139 PRO A CA 1
ATOM 1149 C C . PRO A 1 139 ? 21.974 -25.394 -8.759 1.00 46.28 139 PRO A C 1
ATOM 1151 O O . PRO A 1 139 ? 20.856 -25.870 -8.967 1.00 46.28 139 PRO A O 1
ATOM 1154 N N . ILE A 1 140 ? 22.852 -25.142 -9.731 1.00 49.31 140 ILE A N 1
ATOM 1155 C CA . ILE A 1 140 ? 22.659 -25.586 -11.105 1.00 49.31 140 ILE A CA 1
ATOM 1156 C C . ILE A 1 140 ? 22.542 -27.105 -11.029 1.00 49.31 140 ILE A C 1
ATOM 1158 O O . ILE A 1 140 ? 23.518 -27.796 -10.721 1.00 49.31 140 ILE A O 1
ATOM 1162 N N . LEU A 1 141 ? 21.338 -27.625 -11.271 1.00 43.16 141 LEU A N 1
ATOM 1163 C CA . LEU A 1 141 ? 21.128 -29.046 -11.493 1.00 43.16 141 LEU A CA 1
ATOM 1164 C C . LEU A 1 141 ? 22.023 -29.428 -12.670 1.00 43.16 141 LEU A C 1
ATOM 1166 O O . LEU A 1 141 ? 21.725 -29.095 -13.816 1.00 43.16 141 LEU A O 1
ATOM 1170 N N . LYS A 1 142 ? 23.154 -30.081 -12.379 1.00 40.72 142 LYS A N 1
ATOM 1171 C CA . LYS A 1 142 ? 23.962 -30.727 -13.406 1.00 40.72 142 LYS A CA 1
ATOM 1172 C C . LYS A 1 142 ? 23.049 -31.747 -14.066 1.00 40.72 142 LYS A C 1
ATOM 1174 O O . LYS A 1 142 ? 22.732 -32.774 -13.466 1.00 40.72 142 LYS A O 1
ATOM 1179 N N . SER A 1 143 ? 22.606 -31.438 -15.279 1.00 43.88 143 SER A N 1
ATOM 1180 C CA . SER A 1 143 ? 22.063 -32.431 -16.185 1.00 43.88 143 SER A CA 1
ATOM 1181 C C . SER A 1 143 ? 23.081 -33.560 -16.242 1.00 43.88 143 SER A C 1
ATOM 1183 O O . SER A 1 143 ? 24.230 -33.379 -16.644 1.00 43.88 143 SER A O 1
ATOM 1185 N N . THR A 1 144 ? 22.684 -34.723 -15.741 1.00 41.84 144 THR A N 1
ATOM 1186 C CA . THR A 1 144 ? 23.432 -35.954 -15.934 1.00 41.84 144 THR A CA 1
ATOM 1187 C C . THR A 1 144 ? 23.328 -36.259 -17.424 1.00 41.84 144 THR A C 1
ATOM 1189 O O . THR A 1 144 ? 22.373 -36.890 -17.867 1.00 41.84 144 THR A O 1
ATOM 1192 N N . GLN A 1 145 ? 24.248 -35.723 -18.227 1.00 42.72 145 GLN A N 1
ATOM 1193 C CA . GLN A 1 145 ? 24.505 -36.285 -19.542 1.00 42.72 145 GLN A CA 1
ATOM 1194 C C . GLN A 1 145 ? 25.123 -37.655 -19.281 1.00 42.72 145 GLN A C 1
ATOM 1196 O O . GLN A 1 145 ? 26.258 -37.769 -18.827 1.00 42.72 145 GLN A O 1
ATOM 1201 N N . GLN A 1 146 ? 24.300 -38.687 -19.443 1.00 43.66 146 GLN A N 1
ATOM 1202 C CA . GLN A 1 146 ? 24.793 -40.028 -19.688 1.00 43.66 146 GLN A CA 1
ATOM 1203 C C . GLN A 1 146 ? 25.457 -39.992 -21.063 1.00 43.66 146 GLN A C 1
ATOM 1205 O O . GLN A 1 146 ? 24.788 -39.730 -22.063 1.00 43.66 146 GLN A O 1
ATOM 1210 N N . ASP A 1 147 ? 26.771 -40.192 -21.073 1.00 42.22 147 ASP A N 1
ATOM 1211 C CA . ASP A 1 147 ? 27.532 -40.492 -22.278 1.00 42.22 147 ASP A CA 1
ATOM 1212 C C . ASP A 1 147 ? 26.942 -41.739 -22.956 1.00 42.22 147 ASP A C 1
ATOM 1214 O O . ASP A 1 147 ? 26.692 -42.757 -22.299 1.00 42.22 147 ASP A O 1
ATOM 1218 N N . HIS A 1 148 ? 26.742 -41.647 -24.269 1.00 42.53 148 HIS A N 1
ATOM 1219 C CA . HIS A 1 148 ? 26.577 -42.776 -25.177 1.00 42.53 148 HIS A CA 1
ATOM 1220 C C . HIS A 1 148 ? 27.606 -42.661 -26.296 1.00 42.53 148 HIS A C 1
ATOM 1222 O O . HIS A 1 148 ? 27.781 -41.533 -26.811 1.00 42.53 148 HIS A O 1
#

pLDDT: mean 70.93, std 18.53, range [33.47, 93.81]

Mean predicted aligned error: 13.49 Å

Sequence (148 aa):
MTPVQAKISRPEEVFKQRIIDLYENPIPGMLVLMTRMCYAPHLFRGYTNEHGVVDVWRCVDQPEIPIGPITPDSQSYWNFTFDLRHQPNHPFPYAKVDLYIEEACMHQIIVRIDSNHFVVTRSRRRVQEEELSMLEPPPILKSTQQDH

Nearest PDB structures (foldseek):
  7rlk-assembly1_B  TM=7.605E-01  e=1.397E-03  Notamacropus eugenii
  8jqw-assembly1_A-2  TM=7.765E-01  e=2.294E-03  Homo sapiens
  8jnu-assembly1_A-2  TM=7.709E-01  e=2.171E-03  Homo sapiens
  4pwh-assembly1_B-2  TM=7.455E-01  e=5.540E-03  Homo sapiens

Secondary structure (DSSP, 8-state):
----------HHHHHHHHHHHH-SS--TT-EEEEEEESSSPPEEEEE--TTS-----EESS-TTS-SS----SS-EEEEEEEE-TTSTT-S-SEEEEEEEEPTTEEEEEEEEEETTEEEEEEEEEE--HHHHTTSPPPP---------

Foldseek 3Di:
DDDDDDPPDDPVRVVLVVVLVVDPDADWQKKKWKWWPDPDIWIWIFTQHPSNDGQWIDTPPDNPPDTGDDQPPAWTKMKMKIQCCPPPQAPDRIDIDIDTDHHQKDKDWDWADDNYDIDIDIDIDRNDVVVVVPPDDDDDPPDPPDDD